Protein AF-A0A4D7DCT3-F1 (afdb_monomer_lite)

Sequence (70 aa):
MDPELERLLERAREWERNATPE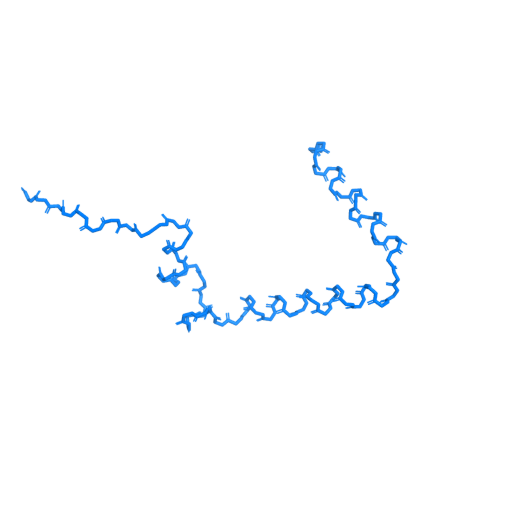EKKAMREAQRESFIRAMGPCEHGDYDWETCPQCLAKVFGTPSTEGNPS

Radius of gyration: 20.12 Å; chains: 1; bounding box: 27×37×55 Å

pLDDT: mean 83.92, std 16.21, range [43.0, 98.38]

Secondary structure (DSSP, 8-state):
--HHHHHHHHHHHHHHHH--HHHHHHHHHHHHHHHHHHHSPPTTS-S-TTT-HHHHHHHH----------

Structure (mmCIF, N/CA/C/O backbone):
data_AF-A0A4D7DCT3-F1
#
_entry.id   AF-A0A4D7DCT3-F1
#
loop_
_atom_site.group_PDB
_atom_site.id
_atom_site.type_symbol
_atom_site.label_atom_id
_atom_site.label_alt_id
_atom_site.label_comp_id
_atom_site.label_asym_id
_atom_site.label_entity_id
_atom_site.label_seq_id
_atom_site.pdbx_PDB_ins_code
_atom_site.Cartn_x
_atom_site.Cartn_y
_atom_site.Cartn_z
_atom_site.occupancy
_atom_site.B_iso_or_equiv
_atom_site.auth_seq_id
_atom_site.auth_comp_id
_atom_site.auth_asym_id
_atom_site.auth_atom_id
_atom_site.pdbx_PDB_model_num
ATOM 1 N N . MET A 1 1 ? -0.040 20.211 11.879 1.00 68.50 1 MET A N 1
ATOM 2 C CA . MET A 1 1 ? -0.242 19.072 10.964 1.00 68.50 1 MET A CA 1
ATOM 3 C C . MET A 1 1 ? -1.349 19.468 10.002 1.00 68.50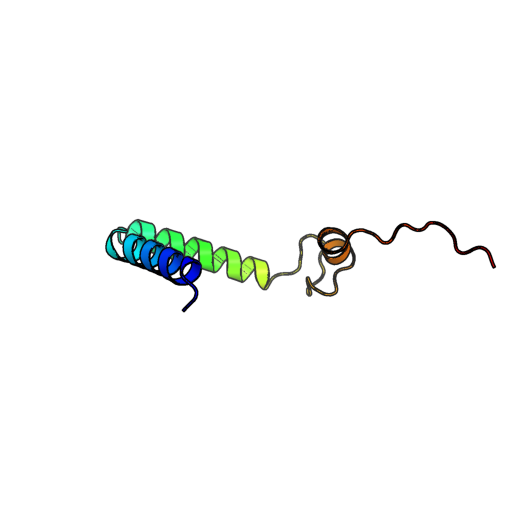 1 MET A C 1
ATOM 5 O O . MET A 1 1 ? -2.206 20.236 10.417 1.00 68.50 1 MET A O 1
ATOM 9 N N . ASP A 1 2 ? -1.279 19.075 8.730 1.00 95.06 2 ASP A N 1
ATOM 10 C CA . ASP A 1 2 ? -2.344 19.376 7.761 1.00 95.06 2 ASP A CA 1
ATOM 11 C C . ASP A 1 2 ? -3.669 18.722 8.224 1.00 95.06 2 ASP A C 1
ATOM 13 O O . ASP A 1 2 ? -3.656 17.516 8.489 1.00 95.06 2 ASP A O 1
ATOM 17 N N . PRO A 1 3 ? -4.784 19.472 8.367 1.00 95.62 3 PRO A N 1
ATOM 18 C CA . PRO A 1 3 ? -6.061 18.918 8.822 1.00 95.62 3 PRO A CA 1
ATOM 19 C C . PRO A 1 3 ? -6.568 17.746 7.974 1.00 95.62 3 PRO A C 1
ATOM 21 O O . PRO A 1 3 ? -7.184 16.824 8.508 1.00 95.62 3 PRO A O 1
ATOM 24 N N . GLU A 1 4 ? -6.294 17.747 6.667 1.00 95.81 4 GLU A N 1
ATOM 25 C CA . GLU A 1 4 ? -6.692 16.637 5.795 1.00 95.81 4 GLU A CA 1
ATOM 26 C C . GLU A 1 4 ? -5.850 15.385 6.064 1.00 95.81 4 GLU A C 1
ATOM 28 O O . GLU A 1 4 ? -6.385 14.279 6.181 1.00 95.81 4 GLU A O 1
ATOM 33 N N . LEU A 1 5 ? -4.539 15.555 6.246 1.00 95.94 5 LEU A N 1
ATOM 34 C CA . LEU A 1 5 ? -3.649 14.466 6.643 1.00 95.94 5 LEU A CA 1
ATOM 35 C C . LEU A 1 5 ? -4.084 13.828 7.972 1.00 95.94 5 LEU A C 1
ATOM 37 O O . LEU A 1 5 ? -4.088 12.603 8.094 1.00 95.94 5 LEU A O 1
ATOM 41 N N . GLU A 1 6 ? -4.466 14.638 8.960 1.00 97.56 6 GLU A N 1
ATOM 42 C CA . GLU A 1 6 ? -4.939 14.153 10.262 1.00 97.56 6 GLU A CA 1
ATOM 43 C C . GLU A 1 6 ? -6.205 13.295 10.114 1.00 97.56 6 GLU A C 1
ATOM 45 O O . GLU A 1 6 ? -6.243 12.157 10.590 1.00 97.56 6 GLU A O 1
ATOM 50 N N . ARG A 1 7 ? -7.183 13.771 9.334 1.00 97.62 7 ARG A N 1
ATOM 51 C CA . ARG A 1 7 ? -8.425 13.045 9.029 1.00 97.62 7 ARG A CA 1
ATOM 52 C C . ARG A 1 7 ? -8.168 11.696 8.349 1.00 97.62 7 ARG A C 1
ATOM 54 O O . ARG A 1 7 ? -8.802 10.691 8.681 1.00 97.62 7 ARG A O 1
ATOM 61 N N . LEU A 1 8 ? -7.248 11.653 7.385 1.00 97.25 8 LEU A N 1
ATOM 62 C CA . LEU A 1 8 ? -6.900 10.420 6.671 1.00 97.25 8 LEU A CA 1
ATOM 63 C C . LEU A 1 8 ? -6.237 9.395 7.597 1.00 97.25 8 LEU A C 1
ATOM 65 O O . LEU A 1 8 ? -6.548 8.202 7.528 1.00 97.25 8 LEU A O 1
ATOM 69 N N . LEU A 1 9 ? -5.363 9.852 8.494 1.00 97.56 9 LEU A N 1
ATOM 70 C CA . LEU A 1 9 ? -4.709 8.986 9.470 1.00 97.56 9 LEU A CA 1
ATOM 71 C C . LEU A 1 9 ? -5.687 8.459 10.517 1.00 97.56 9 LEU A C 1
ATOM 73 O O . LEU A 1 9 ? -5.604 7.287 10.885 1.00 97.56 9 LEU A O 1
ATOM 77 N N . GLU A 1 10 ? -6.628 9.278 10.983 1.00 97.94 10 GLU A N 1
ATOM 78 C CA . GLU A 1 10 ? -7.688 8.824 11.885 1.00 97.94 10 GLU A CA 1
ATOM 79 C C . GLU A 1 10 ? -8.540 7.728 11.249 1.00 97.94 10 GLU A C 1
ATOM 81 O O . GLU A 1 10 ? -8.730 6.676 11.865 1.00 97.94 10 GLU A O 1
ATOM 86 N N . ARG A 1 11 ? -8.954 7.913 9.991 1.00 97.56 11 ARG A N 1
ATOM 87 C CA . ARG A 1 11 ? -9.707 6.902 9.238 1.00 97.56 11 ARG A CA 1
ATOM 88 C C . ARG A 1 11 ? -8.930 5.591 9.086 1.00 97.56 11 ARG A C 1
ATOM 90 O O . ARG A 1 11 ? -9.496 4.516 9.269 1.00 97.56 11 ARG A O 1
ATOM 97 N N . ALA A 1 12 ? -7.637 5.661 8.772 1.00 96.12 12 ALA A N 1
ATOM 98 C CA . ALA A 1 12 ? -6.793 4.471 8.658 1.00 96.12 12 ALA A CA 1
ATOM 99 C C . ALA A 1 12 ? -6.656 3.737 10.004 1.00 96.12 12 ALA A C 1
ATOM 101 O O . ALA A 1 12 ? -6.780 2.514 10.065 1.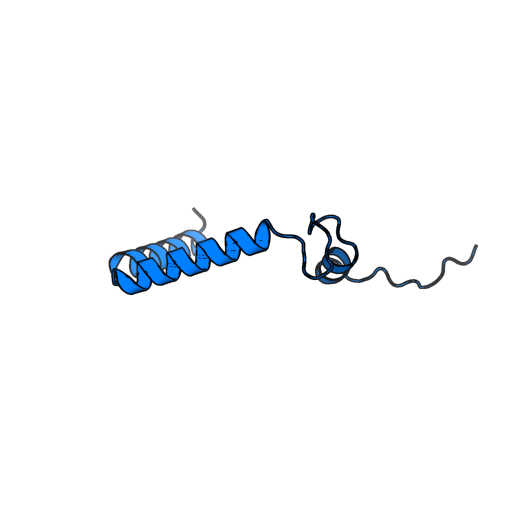00 96.12 12 ALA A O 1
ATOM 102 N N . ARG A 1 13 ? -6.461 4.482 11.101 1.00 97.56 13 ARG A N 1
ATOM 103 C CA . ARG A 1 13 ? -6.398 3.921 12.460 1.00 97.56 13 ARG A CA 1
ATOM 104 C C . ARG A 1 13 ? -7.722 3.289 12.878 1.00 97.56 13 ARG A C 1
ATOM 106 O O . ARG A 1 13 ? -7.714 2.278 13.572 1.00 97.56 13 ARG A O 1
ATOM 113 N N . GLU A 1 14 ? -8.846 3.891 12.507 1.00 98.00 14 GLU A N 1
ATOM 114 C CA . GLU A 1 14 ? -10.172 3.342 12.784 1.00 98.00 14 GLU A CA 1
ATOM 115 C C . GLU A 1 14 ? -10.388 2.012 12.066 1.00 98.00 14 GLU A C 1
ATOM 117 O O . GLU A 1 14 ? -10.784 1.038 12.707 1.00 98.00 14 GLU A O 1
ATOM 122 N N . TRP A 1 15 ? -10.049 1.942 10.778 1.00 97.88 15 TRP A N 1
ATOM 123 C CA . TRP A 1 15 ? -10.086 0.684 10.039 1.00 97.88 15 TRP A CA 1
ATOM 124 C C . TRP A 1 15 ? -9.205 -0.379 10.709 1.00 97.88 15 TRP A C 1
ATOM 126 O O . TRP A 1 15 ? -9.676 -1.476 10.989 1.00 97.88 15 TRP A O 1
ATOM 136 N N . GLU A 1 16 ? -7.966 -0.039 11.076 1.00 96.88 16 GLU A N 1
ATOM 137 C CA . GLU A 1 16 ? -7.032 -0.983 11.703 1.00 96.88 16 GLU A CA 1
ATOM 138 C C . GLU A 1 16 ? -7.533 -1.508 13.060 1.00 96.88 16 GLU A C 1
ATOM 140 O O . GLU A 1 16 ? -7.293 -2.666 13.402 1.00 96.88 16 GLU A O 1
ATOM 145 N N . ARG A 1 17 ? -8.242 -0.692 13.850 1.00 97.81 17 ARG A N 1
ATOM 146 C CA . ARG A 1 17 ? -8.829 -1.145 15.124 1.00 97.81 17 ARG A CA 1
ATOM 147 C C . ARG A 1 17 ? -10.018 -2.085 14.931 1.00 97.81 17 ARG A C 1
ATOM 149 O O . ARG A 1 17 ? -10.217 -2.955 15.773 1.00 97.81 17 ARG A O 1
ATOM 156 N N . ASN A 1 18 ? -10.788 -1.898 13.862 1.00 98.12 18 ASN A N 1
ATOM 157 C CA . ASN A 1 18 ? -12.054 -2.598 13.642 1.00 98.12 18 ASN A CA 1
ATOM 158 C C . ASN A 1 18 ? -11.939 -3.799 12.690 1.00 98.12 18 ASN A C 1
ATOM 160 O O . ASN A 1 18 ? -12.816 -4.658 12.701 1.00 98.12 18 ASN A O 1
ATOM 164 N N . ALA A 1 19 ? -10.883 -3.869 11.878 1.00 97.44 19 ALA A N 1
ATOM 165 C CA . ALA A 1 19 ? -10.678 -4.953 10.928 1.00 97.44 19 ALA A CA 1
ATOM 166 C C . ALA A 1 19 ? -10.436 -6.294 11.634 1.00 97.44 19 ALA A C 1
ATOM 168 O O . ALA A 1 19 ? -9.667 -6.403 12.597 1.00 97.44 19 ALA A O 1
ATOM 169 N N . THR A 1 20 ? -11.055 -7.336 11.095 1.00 98.38 20 THR A N 1
ATOM 170 C CA . THR A 1 20 ? -10.850 -8.726 11.505 1.00 98.38 20 THR A CA 1
ATOM 171 C C . THR A 1 20 ? -9.436 -9.215 11.157 1.00 98.38 20 THR A C 1
ATOM 173 O O . THR A 1 20 ? -8.766 -8.653 10.280 1.00 98.38 20 THR A O 1
ATOM 176 N N . PRO A 1 21 ? -8.940 -10.283 11.809 1.00 98.00 21 PRO A N 1
ATOM 177 C CA . PRO A 1 21 ? -7.673 -10.909 11.434 1.00 98.00 21 PRO A CA 1
ATOM 178 C C . PRO A 1 21 ? -7.595 -11.294 9.947 1.00 98.00 21 PRO A C 1
ATOM 180 O O . PRO A 1 21 ? -6.542 -11.122 9.325 1.00 98.00 21 PRO A O 1
ATOM 183 N N . GLU A 1 22 ? -8.698 -11.771 9.372 1.00 98.00 22 GLU A N 1
ATOM 184 C CA . GLU A 1 22 ? -8.820 -12.182 7.973 1.00 98.00 22 GLU A CA 1
ATOM 185 C C . GLU A 1 22 ? -8.695 -10.987 7.022 1.00 98.00 22 GLU A C 1
ATOM 187 O O . GLU A 1 22 ? -7.912 -11.038 6.074 1.00 98.00 22 GLU A O 1
ATOM 192 N N . GLU A 1 23 ? -9.379 -9.878 7.305 1.00 97.69 23 GLU A N 1
ATOM 193 C CA . GLU A 1 23 ? -9.269 -8.643 6.514 1.00 97.69 23 GLU A CA 1
ATOM 194 C C . GLU A 1 23 ? -7.854 -8.060 6.575 1.00 97.69 23 GLU A C 1
ATOM 196 O O . GLU A 1 23 ? -7.288 -7.658 5.556 1.00 97.69 23 GLU A O 1
ATOM 201 N N . LYS A 1 24 ? -7.224 -8.080 7.756 1.00 97.69 24 LYS A N 1
ATOM 202 C CA . LYS A 1 24 ? -5.826 -7.652 7.910 1.00 97.69 24 LYS A CA 1
ATOM 203 C C . LYS A 1 24 ? -4.856 -8.553 7.159 1.00 97.69 24 LYS A C 1
ATOM 205 O O . LYS A 1 24 ? -3.797 -8.091 6.728 1.00 97.69 24 LYS A O 1
ATOM 210 N N . LYS A 1 25 ? -5.152 -9.849 7.058 1.00 97.88 25 LYS A N 1
ATOM 211 C CA . LYS A 1 25 ? -4.353 -10.788 6.266 1.00 97.88 25 LYS A CA 1
ATOM 212 C C . LYS A 1 25 ? -4.515 -10.492 4.774 1.00 97.88 25 LYS A C 1
ATOM 214 O O . LYS A 1 25 ? -3.501 -10.321 4.106 1.00 97.88 25 LYS A O 1
ATOM 219 N N . ALA A 1 26 ? -5.748 -10.322 4.299 1.00 97.69 26 ALA A N 1
ATOM 220 C CA . ALA A 1 26 ? -6.039 -9.976 2.910 1.00 97.69 26 ALA A CA 1
ATOM 221 C C . ALA A 1 26 ? -5.376 -8.652 2.493 1.00 97.69 26 ALA A C 1
ATOM 223 O O . ALA A 1 26 ? -4.743 -8.578 1.442 1.00 97.69 26 ALA A O 1
ATOM 224 N N . MET A 1 27 ? -5.427 -7.621 3.346 1.00 97.06 27 MET A N 1
ATOM 225 C CA . MET A 1 27 ? -4.733 -6.355 3.086 1.00 97.06 27 MET A CA 1
ATOM 226 C C . MET A 1 27 ? -3.216 -6.552 2.960 1.00 97.06 27 MET A C 1
ATOM 228 O O . MET A 1 27 ? -2.595 -5.996 2.054 1.00 97.06 27 MET A O 1
ATOM 232 N N . ARG A 1 28 ? -2.604 -7.344 3.849 1.00 96.38 28 ARG A N 1
ATOM 233 C CA . ARG A 1 28 ? -1.162 -7.632 3.797 1.00 96.38 28 ARG A CA 1
ATOM 234 C C . ARG A 1 28 ? -0.774 -8.412 2.543 1.00 96.38 28 ARG A C 1
ATOM 236 O O . ARG A 1 28 ? 0.264 -8.122 1.953 1.00 96.38 28 ARG A O 1
ATOM 243 N N . GLU A 1 29 ? -1.594 -9.371 2.128 1.00 97.56 29 GLU A N 1
ATOM 244 C CA . GLU A 1 29 ? -1.391 -10.123 0.886 1.00 97.56 29 GLU A CA 1
ATOM 245 C C . GLU A 1 29 ? -1.476 -9.196 -0.335 1.00 97.56 29 GLU A C 1
ATOM 247 O O . GLU A 1 29 ? -0.541 -9.170 -1.134 1.00 97.56 29 GLU A O 1
ATOM 252 N N . ALA A 1 30 ? -2.489 -8.329 -0.405 1.00 95.62 30 ALA A N 1
ATOM 253 C CA . ALA A 1 30 ? -2.623 -7.343 -1.479 1.00 95.62 30 ALA A CA 1
ATOM 254 C C . ALA A 1 30 ? -1.445 -6.349 -1.531 1.00 95.62 30 ALA A C 1
ATOM 256 O O . ALA A 1 30 ? -0.932 -6.029 -2.605 1.00 95.62 30 ALA A O 1
ATOM 257 N N . GLN A 1 31 ? -0.966 -5.872 -0.375 1.00 94.69 31 GLN A N 1
ATOM 258 C CA . GLN A 1 31 ? 0.219 -5.008 -0.312 1.00 94.69 31 GLN A CA 1
ATOM 259 C C . GLN A 1 31 ? 1.473 -5.731 -0.808 1.00 94.69 31 GLN A C 1
ATOM 261 O O . GLN A 1 31 ? 2.259 -5.153 -1.560 1.00 94.69 31 GLN A O 1
ATOM 266 N N . ARG A 1 32 ? 1.649 -7.001 -0.427 1.00 95.06 32 ARG A N 1
ATOM 267 C CA . ARG A 1 32 ? 2.769 -7.828 -0.884 1.00 95.06 32 ARG A CA 1
ATOM 268 C C . ARG A 1 32 ? 2.738 -8.022 -2.399 1.00 95.06 32 ARG A C 1
ATOM 270 O O . ARG A 1 32 ? 3.773 -7.865 -3.037 1.00 95.06 32 ARG A O 1
ATOM 277 N N . GLU A 1 33 ? 1.583 -8.341 -2.972 1.00 92.44 33 GLU A N 1
ATOM 278 C CA . GLU A 1 33 ? 1.420 -8.483 -4.425 1.00 92.44 33 GLU A CA 1
ATOM 279 C C . GLU A 1 33 ? 1.716 -7.174 -5.157 1.00 92.44 33 GLU A C 1
ATOM 281 O O . GLU A 1 33 ? 2.450 -7.168 -6.146 1.00 92.44 33 GLU A O 1
ATOM 286 N N . SER A 1 34 ? 1.215 -6.052 -4.632 1.00 88.19 34 SER A N 1
ATOM 287 C CA . SER A 1 34 ? 1.499 -4.728 -5.188 1.00 88.19 34 SER A CA 1
ATOM 288 C C . SER A 1 34 ? 2.997 -4.412 -5.165 1.00 88.19 34 SER A C 1
ATOM 290 O O . SER A 1 34 ? 3.538 -3.942 -6.165 1.00 88.19 34 SER A O 1
ATOM 292 N N . PHE A 1 35 ? 3.683 -4.728 -4.062 1.00 87.56 35 PHE A N 1
ATOM 293 C CA . PHE A 1 35 ? 5.128 -4.544 -3.944 1.00 87.56 35 PHE A CA 1
ATOM 294 C C . PHE A 1 35 ? 5.898 -5.419 -4.938 1.00 87.56 35 PHE A C 1
ATOM 296 O O . PHE A 1 35 ? 6.757 -4.917 -5.655 1.00 87.56 35 PHE A O 1
ATOM 303 N N . ILE A 1 36 ? 5.565 -6.710 -5.035 1.00 87.69 36 ILE A N 1
ATOM 304 C CA . ILE A 1 36 ? 6.203 -7.625 -5.995 1.00 87.69 36 ILE A CA 1
ATOM 305 C C . ILE A 1 36 ? 6.029 -7.108 -7.426 1.00 87.69 36 ILE A C 1
ATOM 307 O O . ILE A 1 36 ? 6.992 -7.105 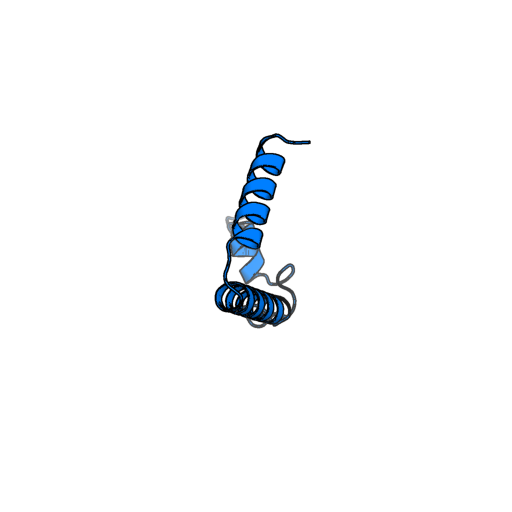-8.188 1.00 87.69 36 ILE A O 1
ATOM 311 N N . ARG A 1 37 ? 4.832 -6.625 -7.782 1.00 83.31 37 ARG A N 1
ATOM 312 C CA . ARG A 1 37 ? 4.570 -6.030 -9.098 1.00 83.31 37 ARG A CA 1
ATOM 313 C C . ARG A 1 37 ? 5.410 -4.777 -9.341 1.00 83.31 37 ARG A C 1
ATOM 315 O O . ARG A 1 37 ? 5.945 -4.627 -10.430 1.00 83.31 37 A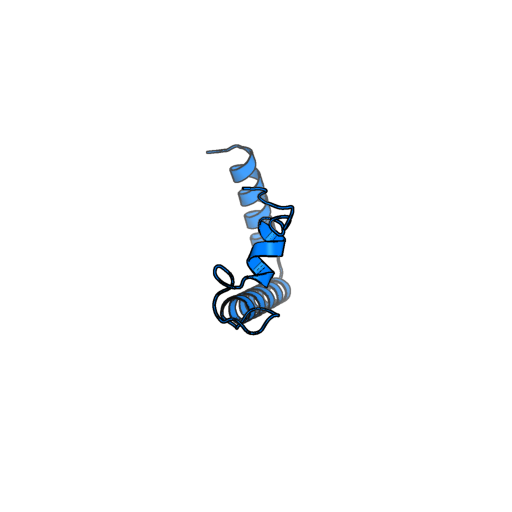RG A O 1
ATOM 322 N N . ALA A 1 38 ? 5.532 -3.900 -8.348 1.00 81.00 38 ALA A N 1
ATOM 323 C CA . ALA A 1 38 ? 6.329 -2.678 -8.465 1.00 81.00 38 ALA A CA 1
ATOM 324 C C . ALA A 1 38 ? 7.835 -2.960 -8.616 1.00 81.00 38 ALA A C 1
ATOM 326 O O . ALA A 1 38 ? 8.536 -2.192 -9.261 1.00 81.00 38 ALA A O 1
ATOM 327 N N . MET A 1 39 ? 8.321 -4.065 -8.044 1.00 83.38 39 MET A N 1
ATOM 328 C CA . MET A 1 39 ? 9.715 -4.506 -8.173 1.00 83.38 39 MET A CA 1
ATOM 329 C C . MET A 1 39 ? 9.988 -5.313 -9.452 1.00 83.38 39 MET A C 1
ATOM 331 O O . MET A 1 39 ? 11.145 -5.590 -9.769 1.00 83.38 39 MET A O 1
ATOM 335 N N . GLY A 1 40 ? 8.939 -5.747 -10.152 1.00 81.75 40 GLY A N 1
ATOM 336 C CA . GLY A 1 40 ? 9.042 -6.426 -11.438 1.00 81.75 40 GLY A CA 1
ATOM 337 C C . GLY A 1 40 ? 9.213 -5.443 -12.599 1.00 81.75 40 GLY A C 1
ATOM 338 O O . GLY A 1 40 ? 9.000 -4.238 -12.431 1.00 81.75 40 GLY A O 1
ATOM 339 N N . PRO A 1 41 ? 9.567 -5.949 -13.795 1.00 84.75 41 PRO A N 1
ATOM 340 C CA . PRO A 1 41 ? 9.551 -5.124 -14.991 1.00 84.75 41 PRO A CA 1
ATOM 341 C C . PRO A 1 41 ? 8.157 -4.539 -15.213 1.00 84.75 41 PRO A C 1
ATOM 343 O O . PRO A 1 41 ? 7.136 -5.141 -14.859 1.00 84.75 41 PRO A O 1
ATOM 346 N N . CYS A 1 42 ? 8.120 -3.358 -15.814 1.00 84.94 42 CYS A N 1
ATOM 347 C CA . CYS A 1 42 ? 6.886 -2.734 -16.232 1.00 84.94 42 CYS A CA 1
ATOM 348 C C . CYS A 1 42 ? 6.164 -3.586 -17.284 1.00 84.94 42 CYS A C 1
ATOM 350 O O . CYS A 1 42 ? 6.722 -4.521 -17.861 1.00 84.94 42 CYS A O 1
ATOM 352 N N . GLU A 1 43 ? 4.913 -3.236 -17.581 1.00 83.31 43 GLU A N 1
ATOM 353 C CA . GLU A 1 43 ? 4.083 -3.956 -18.562 1.00 83.31 43 GLU A CA 1
ATOM 354 C C . GLU A 1 43 ? 4.701 -4.004 -19.974 1.00 83.31 43 GLU A C 1
ATOM 356 O O . GLU A 1 43 ? 4.299 -4.823 -20.797 1.00 83.31 43 GLU A O 1
ATOM 361 N N . HIS A 1 44 ? 5.688 -3.149 -20.253 1.00 85.00 44 HIS A N 1
ATOM 362 C CA . HIS A 1 44 ? 6.408 -3.077 -21.525 1.00 85.00 44 HIS A CA 1
ATOM 363 C C . HIS A 1 44 ? 7.738 -3.856 -21.519 1.00 85.00 44 HIS A C 1
ATOM 365 O O . HIS A 1 44 ? 8.420 -3.896 -22.540 1.00 85.00 44 HIS A O 1
ATOM 371 N N . GLY A 1 45 ? 8.102 -4.486 -20.396 1.00 79.50 45 GLY A N 1
ATOM 372 C CA . GLY A 1 45 ? 9.305 -5.310 -20.250 1.00 79.50 45 GLY A CA 1
ATOM 373 C C . GLY A 1 45 ? 10.552 -4.580 -19.735 1.00 79.50 45 GLY A C 1
ATOM 374 O O . GLY A 1 45 ? 11.563 -5.240 -19.505 1.00 79.50 45 GLY A O 1
ATOM 375 N N . ASP A 1 46 ? 10.4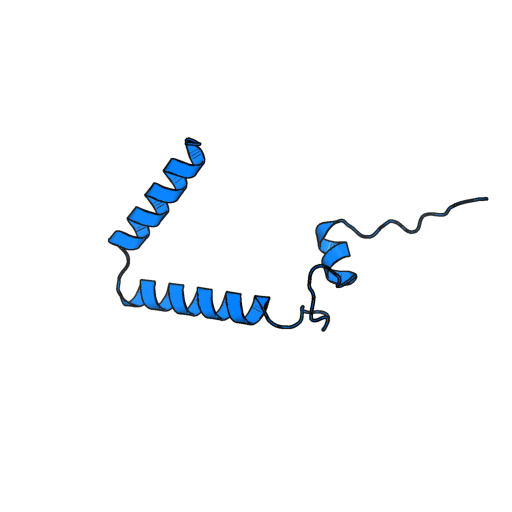92 -3.264 -19.507 1.00 81.56 46 ASP A N 1
ATOM 376 C CA . ASP A 1 46 ? 11.595 -2.497 -18.911 1.00 81.56 46 ASP A CA 1
ATOM 377 C C . ASP A 1 46 ? 11.621 -2.656 -17.386 1.00 81.56 46 ASP A C 1
ATOM 379 O O . ASP A 1 46 ? 10.591 -2.550 -16.726 1.00 81.56 46 ASP A O 1
ATOM 383 N N . TYR A 1 47 ? 12.801 -2.864 -16.800 1.00 76.69 47 TYR A N 1
ATOM 384 C CA . TYR A 1 47 ? 12.958 -3.003 -15.342 1.00 76.69 47 TYR A CA 1
ATOM 385 C C . TYR A 1 47 ? 12.727 -1.710 -14.563 1.00 76.69 47 TYR A C 1
ATOM 387 O O . TYR A 1 47 ? 12.459 -1.752 -13.365 1.00 76.69 47 TYR A O 1
ATOM 395 N N . ASP A 1 48 ? 12.845 -0.574 -15.237 1.00 80.25 48 ASP A N 1
ATOM 396 C CA . ASP A 1 48 ? 12.722 0.736 -14.631 1.00 80.25 48 ASP A CA 1
ATOM 397 C C . ASP A 1 48 ? 11.524 1.478 -15.233 1.00 80.25 48 ASP A C 1
ATOM 399 O O . ASP A 1 48 ? 11.478 1.815 -16.418 1.00 80.25 48 ASP A O 1
ATOM 403 N N . TRP A 1 49 ? 10.524 1.708 -14.386 1.00 77.69 49 TRP A N 1
ATOM 404 C CA . TRP A 1 49 ? 9.296 2.410 -14.739 1.00 77.69 49 TRP A CA 1
ATOM 405 C C . TRP A 1 49 ? 9.540 3.895 -15.035 1.00 77.69 49 TRP A C 1
ATOM 407 O O . TRP A 1 49 ? 8.758 4.485 -15.782 1.00 77.69 49 TRP A O 1
ATOM 417 N N . GLU A 1 50 ? 10.604 4.483 -14.479 1.00 75.50 50 GLU A N 1
ATOM 418 C CA . GLU A 1 50 ? 10.954 5.898 -14.639 1.00 75.50 50 GLU A CA 1
ATOM 419 C C . GLU A 1 50 ? 11.744 6.168 -15.919 1.00 75.50 50 GLU A C 1
ATOM 421 O O . GLU A 1 50 ? 11.743 7.294 -16.409 1.00 75.50 50 GLU A O 1
ATOM 426 N N . THR A 1 51 ? 12.384 5.150 -16.496 1.00 77.00 51 THR A N 1
ATOM 427 C CA . THR A 1 51 ? 13.109 5.274 -17.773 1.00 77.00 51 THR A CA 1
ATOM 428 C C . THR A 1 51 ? 12.420 4.567 -18.933 1.00 77.00 51 THR A C 1
ATOM 430 O O . THR A 1 51 ? 12.777 4.813 -20.086 1.00 77.00 51 THR A O 1
ATOM 433 N N . CYS A 1 52 ? 11.384 3.764 -18.668 1.00 85.94 52 CYS A N 1
ATOM 434 C CA . CYS A 1 52 ? 10.550 3.167 -19.704 1.00 85.94 52 CYS A CA 1
ATOM 435 C C . CYS A 1 52 ? 9.860 4.259 -20.553 1.00 85.94 52 CYS A C 1
ATOM 437 O O . CYS A 1 52 ? 8.977 4.964 -20.044 1.00 85.94 52 CYS A O 1
ATOM 439 N N . PRO A 1 53 ? 10.160 4.375 -21.864 1.00 83.50 53 PRO A N 1
ATOM 440 C CA . PRO A 1 53 ? 9.598 5.427 -22.717 1.00 83.50 53 PRO A CA 1
ATOM 441 C C . PRO A 1 53 ? 8.066 5.380 -22.801 1.00 83.50 53 PRO A C 1
ATOM 443 O O . PRO A 1 53 ? 7.402 6.412 -22.879 1.00 83.50 53 PRO A O 1
ATOM 446 N N . GLN A 1 54 ? 7.498 4.172 -22.750 1.00 85.12 54 GLN A N 1
ATOM 447 C CA . GLN A 1 54 ? 6.054 3.945 -22.804 1.00 85.12 54 GLN A CA 1
ATOM 448 C C . GLN A 1 54 ? 5.360 4.310 -21.481 1.00 85.12 54 GLN A C 1
ATOM 450 O O . GLN A 1 54 ? 4.255 4.852 -21.494 1.00 85.12 54 GLN A O 1
ATOM 455 N N . CYS A 1 55 ? 5.996 4.060 -20.328 1.00 85.12 55 CYS A N 1
ATOM 456 C CA . CYS A 1 55 ? 5.467 4.506 -19.034 1.00 85.12 55 CYS A CA 1
ATOM 457 C C . CYS A 1 55 ? 5.556 6.029 -18.895 1.00 85.12 55 CYS A C 1
ATOM 459 O O . CYS A 1 55 ? 4.580 6.658 -18.490 1.00 85.12 55 CYS A O 1
ATOM 461 N N . LEU A 1 56 ? 6.674 6.631 -19.309 1.00 83.19 56 LEU A N 1
ATOM 462 C CA . LEU A 1 56 ? 6.845 8.085 -19.305 1.00 83.19 56 LEU A CA 1
ATOM 463 C C . LEU A 1 56 ? 5.806 8.793 -20.178 1.00 83.19 56 LEU A C 1
ATOM 465 O O . LEU A 1 56 ? 5.209 9.772 -19.738 1.00 83.19 56 LEU A O 1
ATOM 469 N N . ALA A 1 57 ? 5.523 8.268 -21.372 1.00 82.94 57 ALA A N 1
ATOM 470 C CA . ALA A 1 57 ? 4.504 8.825 -22.260 1.00 82.94 57 ALA A CA 1
ATOM 471 C C . ALA A 1 57 ? 3.094 8.832 -21.638 1.00 82.94 57 ALA A C 1
ATOM 473 O O . ALA A 1 57 ? 2.301 9.722 -21.936 1.00 82.94 57 ALA A O 1
ATOM 474 N N . LYS A 1 58 ? 2.774 7.878 -20.750 1.00 77.25 58 LYS A N 1
ATOM 475 C CA . LYS A 1 58 ? 1.495 7.857 -20.015 1.00 77.25 58 LYS A CA 1
ATOM 476 C C . LYS A 1 58 ? 1.434 8.916 -18.909 1.00 77.25 58 LYS A C 1
ATOM 478 O O . LYS A 1 58 ? 0.354 9.425 -18.631 1.00 77.25 58 LYS A O 1
ATOM 483 N N . VAL A 1 59 ? 2.567 9.234 -18.278 1.00 73.25 59 VAL A N 1
ATOM 484 C CA . VAL A 1 59 ? 2.644 10.185 -17.152 1.00 73.25 59 VAL A CA 1
ATOM 485 C C . VAL A 1 59 ? 2.774 11.630 -17.637 1.00 73.25 59 VAL A C 1
ATOM 487 O O . VAL A 1 59 ? 2.121 12.520 -17.100 1.00 73.25 59 VAL A O 1
ATOM 490 N N . PHE A 1 60 ? 3.593 11.863 -18.662 1.00 71.94 60 PHE A N 1
ATOM 491 C CA . PHE A 1 60 ? 3.939 13.200 -19.154 1.00 71.94 60 PHE A CA 1
ATOM 492 C C . PHE A 1 60 ? 3.293 13.550 -20.503 1.00 71.94 60 PHE A C 1
ATOM 494 O O . PHE A 1 60 ? 3.437 14.677 -20.975 1.00 71.94 60 PHE A O 1
ATOM 501 N N . GLY A 1 61 ? 2.561 12.610 -21.113 1.00 61.03 61 GLY A N 1
ATOM 502 C CA . GLY A 1 61 ? 2.103 12.711 -22.498 1.00 61.03 61 GLY A CA 1
ATOM 503 C C . GLY A 1 61 ? 3.228 12.384 -23.489 1.00 61.03 61 GLY A C 1
ATOM 504 O O . GLY A 1 61 ? 4.412 12.555 -23.199 1.00 61.03 61 GLY A O 1
ATOM 505 N N . THR A 1 62 ? 2.884 11.897 -24.683 1.00 58.06 62 THR A N 1
ATOM 506 C CA . THR A 1 62 ? 3.858 11.818 -25.782 1.00 58.06 62 THR A CA 1
ATOM 507 C C . THR A 1 62 ? 4.247 13.235 -26.202 1.00 58.06 62 THR A C 1
ATOM 509 O O . THR A 1 62 ? 3.337 14.034 -26.445 1.00 58.06 62 THR A O 1
ATOM 512 N N . PRO A 1 63 ? 5.541 13.572 -26.365 1.00 49.06 63 PRO A N 1
ATOM 513 C CA . PRO A 1 63 ? 5.894 14.796 -27.066 1.00 49.06 63 PRO A CA 1
ATOM 514 C C . PRO A 1 63 ? 5.335 14.694 -28.490 1.00 49.06 63 PRO A C 1
ATOM 516 O O . PRO A 1 63 ? 5.726 13.806 -29.249 1.00 49.06 63 PRO A O 1
ATOM 519 N N . SER A 1 64 ? 4.378 15.562 -28.831 1.00 46.72 64 SER A N 1
ATOM 520 C CA . SER A 1 64 ? 3.883 15.700 -30.201 1.00 46.72 64 SER A CA 1
ATOM 521 C C . SER A 1 64 ? 5.071 15.931 -31.128 1.00 46.72 64 SER A C 1
ATOM 523 O O . SER A 1 64 ? 5.783 16.926 -31.007 1.00 46.72 64 SER A O 1
ATOM 525 N N . THR A 1 65 ? 5.283 15.015 -32.068 1.00 50.66 65 THR A N 1
ATOM 526 C CA . THR A 1 65 ? 6.264 15.135 -33.150 1.00 50.66 65 THR A CA 1
ATOM 527 C C . THR A 1 65 ? 5.773 16.099 -34.230 1.00 50.66 65 THR A C 1
ATOM 529 O O . THR A 1 65 ? 5.744 15.752 -35.409 1.00 50.66 65 THR A O 1
ATOM 532 N N . GLU A 1 66 ? 5.365 17.310 -33.857 1.00 43.38 66 GLU A N 1
ATOM 533 C CA . GLU A 1 66 ? 5.105 18.370 -34.829 1.00 43.38 66 GLU A CA 1
ATOM 534 C C . GLU A 1 66 ? 6.344 19.255 -34.945 1.00 43.38 66 GLU A C 1
ATOM 536 O O . GLU A 1 66 ? 6.536 20.218 -34.215 1.00 43.38 66 GLU A O 1
ATOM 541 N N . GLY A 1 67 ? 7.215 18.819 -35.860 1.00 43.00 67 GLY A N 1
ATOM 542 C CA . GLY A 1 67 ? 7.931 19.660 -36.815 1.00 43.00 67 GLY A CA 1
ATOM 543 C C . GLY A 1 67 ? 8.661 20.883 -36.272 1.00 43.00 67 GLY A C 1
ATOM 544 O O . GLY A 1 67 ? 8.083 21.949 -36.106 1.00 43.00 67 GLY A O 1
ATOM 545 N N . ASN A 1 68 ? 9.981 20.760 -36.179 1.00 44.88 68 ASN A N 1
ATOM 546 C CA . ASN A 1 68 ? 10.886 21.894 -36.303 1.00 44.88 68 ASN A CA 1
ATOM 547 C C . ASN A 1 68 ? 11.081 22.202 -37.804 1.00 44.88 68 ASN A C 1
ATOM 549 O O . ASN A 1 68 ? 11.662 21.357 -38.492 1.00 44.88 68 ASN A O 1
ATOM 553 N N . PRO A 1 69 ? 10.624 23.340 -38.357 1.00 49.59 69 PRO A N 1
ATOM 554 C CA . PRO A 1 69 ? 11.187 23.857 -39.591 1.00 49.59 69 PRO A CA 1
ATOM 555 C C . PRO A 1 69 ? 12.393 24.747 -39.262 1.00 49.59 69 PRO A C 1
ATOM 557 O O . PRO A 1 69 ? 12.341 25.597 -38.376 1.00 49.59 69 PRO A O 1
ATOM 560 N N . SER A 1 70 ? 13.480 24.460 -39.976 1.00 50.03 70 SER A N 1
ATOM 561 C CA . SER A 1 70 ? 14.798 25.100 -39.916 1.00 50.03 70 SER A CA 1
ATOM 562 C C . SER A 1 70 ? 14.797 26.608 -40.156 1.00 50.03 70 SER A C 1
ATOM 564 O O . SER A 1 70 ? 13.872 27.106 -40.833 1.00 50.03 70 SER A O 1
#

Foldseek 3Di:
DPPVVVVVVVVVVVCVVPDDPVRVVVVVVVVVVVVVQLCPADPVRHRDLVPPPVSCCVVPNDDPPPDDDD